Protein AF-A0A8S2SE72-F1 (afdb_monomer_lite)

Sequence (78 aa):
NGYVYQKAYLEFFTSAENIPALRSVLKTFPGVNYHFVNKSGEVNETNTDDEQPIAVTWGVFAGKEIVQPTVVDPVSFM

pLDDT: mean 84.78, std 10.45, range [58.0, 95.31]

Organism: NCBI:txid392030

InterPro domains:
  IPR053806 MTHFR, SAM-binding regulatory domain [PF21895] (1-78)

Secondary structure (DSSP, 8-state):
-EEEEE---------GGGHHHHHHHHTT-TT---EEE-TTSS-EEESS-TT-PEEEEEEEETTS--EEEEEE-TTTT-

Foldseek 3Di:
DWDKAFDDDDDDDDDPVCVVVVVVVVVVPPVDWDFDADPVRPGTDTPDDLADWAQGMWIDDPPDDIGRPDTHHNVVVD

Structure (mmCIF, N/CA/C/O backbone):
data_AF-A0A8S2SE72-F1
#
_entry.id   AF-A0A8S2SE72-F1
#
loop_
_atom_site.group_PDB
_atom_site.id
_atom_site.type_symbol
_atom_site.label_atom_id
_atom_site.label_alt_id
_atom_site.label_comp_id
_atom_site.label_asym_id
_atom_site.label_entity_id
_atom_site.label_seq_id
_atom_site.pdbx_PDB_ins_code
_atom_site.Cartn_x
_atom_site.Cartn_y
_atom_site.Cartn_z
_atom_site.occupancy
_atom_site.B_iso_or_equiv
_atom_site.auth_seq_id
_atom_site.auth_comp_id
_atom_site.auth_asym_id
_atom_site.auth_atom_id
_atom_site.pdbx_PDB_model_num
ATOM 1 N N . ASN A 1 1 ? -10.032 -4.029 25.592 1.00 73.06 1 ASN A N 1
ATOM 2 C CA . ASN A 1 1 ? -11.233 -4.441 24.831 1.00 73.06 1 ASN A CA 1
ATOM 3 C C . ASN A 1 1 ? -11.459 -3.479 23.679 1.00 73.06 1 ASN A C 1
ATOM 5 O O . ASN A 1 1 ? -11.861 -2.346 23.910 1.00 73.06 1 ASN A O 1
ATOM 9 N N . GLY A 1 2 ? -11.121 -3.901 22.466 1.00 90.19 2 GLY A N 1
ATOM 10 C CA . GLY A 1 2 ? -11.265 -3.136 21.227 1.00 90.19 2 GLY A CA 1
ATOM 11 C C . GLY A 1 2 ? -10.960 -4.037 20.035 1.00 90.19 2 GLY A C 1
ATOM 12 O O . GLY A 1 2 ? -10.697 -5.225 20.230 1.00 90.19 2 GLY A O 1
ATOM 13 N N . TYR A 1 3 ? -10.992 -3.474 18.834 1.00 93.25 3 TYR A N 1
ATOM 14 C CA . TYR A 1 3 ? -10.802 -4.211 17.586 1.00 93.25 3 TYR A CA 1
ATOM 15 C C . TYR A 1 3 ? -9.612 -3.651 16.814 1.00 93.25 3 TYR A C 1
ATOM 17 O O . TYR A 1 3 ? -9.409 -2.436 16.780 1.00 93.25 3 TYR A O 1
ATOM 25 N N . VAL A 1 4 ? -8.843 -4.544 16.198 1.00 91.25 4 VAL A N 1
ATOM 26 C CA . VAL A 1 4 ? -7.703 -4.212 15.340 1.00 91.25 4 VAL A CA 1
ATOM 27 C C . VAL A 1 4 ? -8.022 -4.674 13.927 1.00 91.25 4 VAL A C 1
ATOM 29 O O . VAL A 1 4 ? -8.580 -5.754 13.738 1.00 91.25 4 VAL A O 1
ATOM 32 N N . TYR A 1 5 ? -7.661 -3.849 12.954 1.00 90.75 5 TYR A N 1
ATOM 33 C CA . TYR A 1 5 ? -7.886 -4.084 11.538 1.00 90.75 5 TYR A CA 1
ATOM 34 C C . TYR A 1 5 ? -6.575 -3.905 10.782 1.00 90.75 5 TYR A C 1
ATOM 36 O O . TYR A 1 5 ? -5.774 -3.028 11.113 1.00 90.75 5 TYR A O 1
ATOM 44 N N . GLN A 1 6 ? -6.378 -4.728 9.757 1.00 88.50 6 GLN A N 1
ATOM 45 C CA . GLN A 1 6 ? -5.212 -4.663 8.892 1.00 88.50 6 GLN A CA 1
ATOM 46 C C . GLN A 1 6 ? -5.611 -4.962 7.444 1.00 88.50 6 GLN A C 1
ATOM 48 O O . GLN A 1 6 ? -6.393 -5.880 7.186 1.00 88.50 6 GLN A O 1
ATOM 53 N N . LYS A 1 7 ? -5.067 -4.196 6.497 1.00 88.44 7 LYS A N 1
ATOM 54 C CA . LYS A 1 7 ? -5.103 -4.514 5.066 1.00 88.44 7 LYS A CA 1
ATOM 55 C C . LYS A 1 7 ? -3.944 -5.447 4.729 1.00 88.44 7 LYS A C 1
ATOM 57 O O . LYS A 1 7 ? -2.838 -5.265 5.230 1.00 88.44 7 LYS A O 1
ATOM 62 N N . ALA A 1 8 ? -4.188 -6.426 3.862 1.00 90.06 8 ALA A N 1
ATOM 63 C CA . ALA A 1 8 ? -3.114 -7.260 3.336 1.00 90.06 8 ALA A CA 1
ATOM 64 C C . ALA A 1 8 ? -2.098 -6.388 2.576 1.00 90.06 8 ALA A C 1
ATOM 66 O O . ALA A 1 8 ? -2.492 -5.528 1.788 1.00 90.06 8 ALA A O 1
ATOM 67 N N . TYR A 1 9 ? -0.810 -6.620 2.823 1.00 89.56 9 TYR A N 1
ATOM 68 C CA . TYR A 1 9 ? 0.306 -5.891 2.223 1.00 89.56 9 TYR A CA 1
ATOM 69 C C . TYR A 1 9 ? 1.334 -6.887 1.684 1.00 89.56 9 TYR A C 1
ATOM 71 O O . TYR A 1 9 ? 1.614 -7.897 2.333 1.00 89.56 9 TYR A O 1
ATOM 79 N N . LEU A 1 10 ? 1.872 -6.607 0.498 1.00 92.12 10 LEU A N 1
ATOM 80 C CA . LEU A 1 10 ? 2.896 -7.414 -0.154 1.00 92.12 10 LEU A CA 1
ATOM 81 C C . LEU A 1 10 ? 3.923 -6.489 -0.806 1.00 92.12 10 LEU A C 1
ATOM 83 O O . LEU A 1 10 ? 3.563 -5.644 -1.619 1.00 92.12 10 LEU A O 1
ATOM 87 N N . GLU A 1 11 ? 5.193 -6.716 -0.494 1.00 93.12 11 GLU A N 1
ATOM 88 C CA . GLU A 1 11 ? 6.332 -5.985 -1.045 1.00 93.12 11 GLU A CA 1
ATOM 89 C C . GLU A 1 11 ? 7.392 -6.990 -1.492 1.00 93.12 11 GLU A C 1
ATOM 91 O O . GLU A 1 11 ? 7.696 -7.944 -0.770 1.00 93.12 11 GLU A O 1
ATOM 96 N N . PHE A 1 12 ? 7.905 -6.830 -2.712 1.00 94.25 12 PHE A N 1
ATOM 97 C CA . PHE A 1 12 ? 8.843 -7.781 -3.301 1.00 94.25 12 PHE A CA 1
ATOM 98 C C . PHE A 1 12 ? 9.628 -7.175 -4.468 1.00 94.25 12 PHE A C 1
ATOM 100 O O . PHE A 1 12 ? 9.174 -6.248 -5.135 1.00 94.25 12 PHE A O 1
ATOM 107 N N . PHE A 1 13 ? 10.785 -7.771 -4.762 1.00 95.19 13 PHE A N 1
ATOM 108 C CA . PHE A 1 13 ? 11.550 -7.492 -5.975 1.00 95.19 13 PHE A CA 1
ATOM 109 C C . PHE A 1 13 ? 11.166 -8.453 -7.101 1.00 95.19 13 PHE A C 1
ATOM 111 O O . PHE A 1 13 ? 10.910 -9.636 -6.869 1.00 95.19 13 PHE A O 1
ATOM 118 N N . THR A 1 14 ? 11.175 -7.966 -8.341 1.00 94.88 14 THR A N 1
ATOM 119 C CA . THR A 1 14 ? 10.921 -8.788 -9.529 1.00 94.88 14 THR A CA 1
ATOM 120 C C . THR A 1 14 ? 11.686 -8.275 -10.748 1.00 94.88 14 THR A C 1
ATOM 122 O O . THR A 1 14 ? 12.174 -7.146 -10.751 1.00 94.88 14 THR A O 1
ATOM 125 N N . SER A 1 15 ? 11.809 -9.109 -11.784 1.00 94.75 15 SER A N 1
ATOM 126 C CA . SER A 1 15 ? 12.391 -8.706 -13.072 1.00 94.75 15 SER A CA 1
ATOM 127 C C . SER A 1 15 ? 11.510 -7.661 -13.764 1.00 94.75 15 SER A C 1
ATOM 129 O O . SER A 1 15 ? 10.282 -7.759 -13.722 1.00 94.75 15 SER A O 1
ATOM 131 N N . ALA A 1 16 ? 12.129 -6.712 -14.472 1.00 91.81 16 ALA A N 1
ATOM 132 C CA . ALA A 1 16 ? 11.423 -5.708 -15.273 1.00 91.81 16 ALA A CA 1
ATOM 133 C C . ALA A 1 16 ? 10.479 -6.338 -16.317 1.00 91.81 16 ALA A C 1
ATOM 135 O O . ALA A 1 16 ? 9.431 -5.776 -16.630 1.00 91.81 16 ALA A O 1
ATOM 136 N N . GLU A 1 17 ? 10.804 -7.541 -16.798 1.00 95.00 17 GLU A N 1
ATOM 137 C CA . GLU A 1 17 ? 9.994 -8.307 -17.755 1.00 95.00 17 GLU A CA 1
ATOM 138 C C . GLU A 1 17 ? 8.608 -8.690 -17.209 1.00 95.00 17 GLU A C 1
ATOM 140 O O . GLU A 1 17 ? 7.674 -8.892 -17.983 1.00 95.00 17 GLU A O 1
ATOM 145 N N . ASN A 1 18 ? 8.444 -8.750 -15.882 1.00 94.69 18 ASN A N 1
ATOM 146 C CA . ASN A 1 18 ? 7.172 -9.104 -15.248 1.00 94.69 18 ASN A CA 1
ATOM 147 C C . ASN A 1 18 ? 6.219 -7.908 -15.103 1.00 94.69 18 ASN A C 1
ATOM 149 O O . ASN A 1 18 ? 5.015 -8.109 -14.930 1.00 94.69 18 ASN A O 1
ATOM 153 N N . ILE A 1 19 ? 6.721 -6.669 -15.185 1.00 92.25 19 ILE A N 1
ATOM 154 C CA . ILE A 1 19 ? 5.917 -5.454 -14.974 1.00 92.25 19 ILE A CA 1
ATOM 155 C C . ILE A 1 19 ? 4.744 -5.353 -15.966 1.00 92.25 19 ILE A C 1
ATOM 157 O O . ILE A 1 19 ? 3.623 -5.099 -15.518 1.00 92.25 19 ILE A O 1
ATOM 161 N N . PRO A 1 20 ? 4.912 -5.605 -17.282 1.00 93.62 20 PRO A N 1
ATOM 162 C CA . PRO A 1 20 ? 3.794 -5.564 -18.225 1.00 93.62 20 PRO A CA 1
ATOM 163 C C . PRO A 1 20 ? 2.680 -6.561 -17.880 1.00 93.62 20 PRO A C 1
ATOM 165 O O . PRO A 1 20 ? 1.497 -6.218 -17.957 1.00 93.62 20 PRO A O 1
ATOM 168 N N . ALA A 1 21 ? 3.049 -7.774 -17.454 1.00 95.31 21 ALA A N 1
ATOM 169 C CA . ALA A 1 21 ? 2.095 -8.800 -17.044 1.00 95.31 21 ALA A CA 1
ATOM 170 C C . ALA A 1 21 ? 1.352 -8.386 -15.765 1.00 95.31 21 ALA A C 1
ATOM 172 O O . ALA A 1 21 ? 0.119 -8.405 -15.739 1.00 95.31 21 ALA A O 1
ATOM 173 N N . LEU A 1 22 ? 2.083 -7.928 -14.742 1.00 93.88 22 LEU A N 1
ATOM 174 C CA . LEU A 1 22 ? 1.502 -7.422 -13.494 1.00 93.88 22 LEU A CA 1
ATOM 175 C C . LEU A 1 22 ? 0.544 -6.256 -13.754 1.00 93.88 22 LEU A C 1
ATOM 177 O O . LEU A 1 22 ? -0.570 -6.259 -13.239 1.00 93.88 22 LEU A O 1
ATOM 181 N N . ARG A 1 23 ? 0.918 -5.307 -14.618 1.00 90.62 23 ARG A N 1
ATOM 182 C CA . ARG A 1 23 ? 0.067 -4.171 -14.999 1.00 90.62 23 ARG A CA 1
ATOM 183 C C . ARG A 1 23 ? -1.243 -4.627 -15.641 1.00 90.62 23 ARG A C 1
ATOM 185 O O . ARG A 1 23 ? -2.299 -4.076 -15.335 1.00 90.62 23 ARG A O 1
ATOM 192 N N . SER A 1 24 ? -1.189 -5.612 -16.538 1.00 93.81 24 SER A N 1
ATOM 193 C CA . SER A 1 24 ? -2.394 -6.147 -17.181 1.00 93.81 24 SER A CA 1
ATOM 194 C C . SER A 1 24 ? -3.328 -6.806 -16.170 1.00 93.81 24 SER A C 1
ATOM 196 O O . SER A 1 24 ? -4.540 -6.624 -16.255 1.00 93.81 24 SER A O 1
ATOM 198 N N . VAL A 1 25 ? -2.768 -7.551 -15.218 1.00 95.19 25 VAL A N 1
ATOM 199 C CA . VAL A 1 25 ? -3.543 -8.239 -14.182 1.00 95.19 25 VAL A CA 1
ATOM 200 C C . VAL A 1 25 ? -4.128 -7.230 -13.195 1.00 95.19 25 VAL A C 1
ATOM 202 O O . VAL A 1 25 ? -5.325 -7.244 -12.951 1.00 95.19 25 VAL A O 1
ATOM 205 N N . LEU A 1 26 ? -3.340 -6.295 -12.666 1.00 93.62 26 LEU A N 1
ATOM 206 C CA . LEU A 1 26 ? -3.798 -5.360 -11.629 1.00 93.62 26 LEU A CA 1
ATOM 207 C C . LEU A 1 26 ? -4.914 -4.423 -12.102 1.00 93.62 26 LEU A C 1
ATOM 209 O O . LEU A 1 26 ? -5.782 -4.064 -11.309 1.00 93.62 26 LEU A O 1
ATOM 213 N N . LYS A 1 27 ? -4.981 -4.110 -13.402 1.00 89.88 27 LYS A N 1
ATOM 214 C CA . LYS A 1 27 ? -6.120 -3.381 -13.988 1.00 89.88 27 LYS A CA 1
ATOM 215 C C . LYS A 1 27 ? -7.462 -4.097 -13.808 1.00 89.88 27 LYS A C 1
ATOM 217 O O . LYS A 1 27 ? -8.495 -3.434 -13.811 1.00 89.88 27 LYS A O 1
ATOM 222 N N . THR A 1 28 ? -7.470 -5.421 -13.642 1.00 94.44 28 THR A N 1
ATOM 223 C CA . THR A 1 28 ? -8.696 -6.190 -13.378 1.00 94.44 28 THR A CA 1
ATOM 224 C C . THR A 1 28 ? -9.032 -6.296 -11.886 1.00 94.44 28 THR A C 1
ATOM 226 O O . THR A 1 28 ? -10.052 -6.890 -11.545 1.00 94.44 28 THR A O 1
ATOM 229 N N . PHE A 1 29 ? -8.215 -5.720 -10.993 1.00 92.31 29 PHE A N 1
ATOM 230 C CA . PHE A 1 29 ? -8.400 -5.751 -9.537 1.00 92.31 29 PHE A CA 1
ATOM 231 C C . PHE A 1 29 ? -8.496 -4.330 -8.949 1.00 92.31 29 PHE A C 1
ATOM 233 O O . PHE A 1 29 ? -7.559 -3.865 -8.303 1.00 92.31 29 PHE A O 1
ATOM 240 N N . PRO A 1 30 ? -9.643 -3.638 -9.094 1.00 87.25 30 PRO A N 1
ATOM 241 C CA . PRO A 1 30 ? -9.800 -2.247 -8.648 1.00 87.25 30 PRO A CA 1
ATOM 242 C C . PRO A 1 30 ? -9.694 -2.049 -7.125 1.00 87.25 30 PRO A C 1
ATOM 244 O O . PRO A 1 30 ? -9.575 -0.923 -6.662 1.00 87.25 30 PRO A O 1
ATOM 247 N N . GLY A 1 31 ? -9.748 -3.126 -6.332 1.00 89.38 31 GLY A N 1
ATOM 248 C CA . GLY A 1 31 ? -9.551 -3.079 -4.879 1.00 89.38 31 GLY A CA 1
ATOM 249 C C . GLY A 1 31 ? -8.086 -3.125 -4.431 1.00 89.38 31 GLY A C 1
ATOM 250 O O . GLY A 1 31 ? -7.834 -3.133 -3.227 1.00 89.38 31 GLY A O 1
ATOM 251 N N . VAL A 1 32 ? -7.133 -3.206 -5.365 1.00 91.31 32 VAL A N 1
ATOM 252 C CA . VAL A 1 32 ? -5.698 -3.308 -5.074 1.00 91.31 32 VAL A CA 1
ATOM 253 C C . VAL A 1 32 ? -5.007 -1.995 -5.417 1.00 91.31 32 VAL A C 1
ATOM 255 O O . VAL A 1 32 ? -5.103 -1.505 -6.540 1.00 91.31 32 VAL A O 1
ATOM 258 N N . ASN A 1 33 ? -4.263 -1.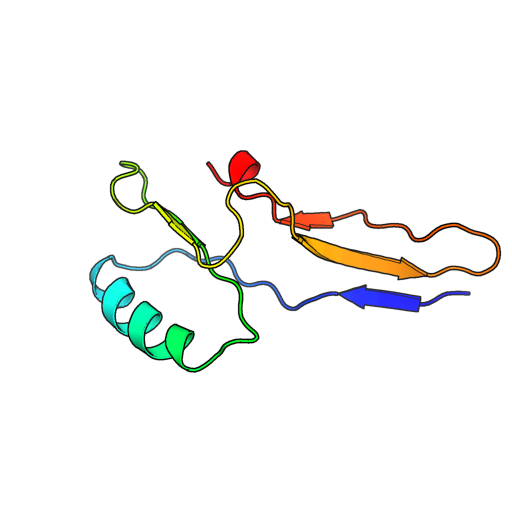464 -4.450 1.00 90.00 33 ASN A N 1
ATOM 259 C CA . ASN A 1 33 ? -3.324 -0.374 -4.678 1.00 90.00 33 ASN A CA 1
ATOM 260 C C . ASN A 1 33 ? -1.937 -0.957 -4.963 1.00 90.00 33 ASN A C 1
ATOM 262 O O . ASN A 1 33 ? -1.541 -1.924 -4.308 1.00 90.00 33 ASN A O 1
ATOM 266 N N . TYR A 1 34 ? -1.221 -0.394 -5.932 1.00 90.88 34 TYR A N 1
ATOM 267 C CA . TYR A 1 34 ? 0.118 -0.830 -6.316 1.00 90.88 34 TYR A CA 1
ATOM 268 C C . TYR A 1 34 ? 1.027 0.367 -6.578 1.00 90.88 34 TYR A C 1
ATOM 270 O O . TYR A 1 34 ? 0.572 1.395 -7.067 1.00 90.88 34 TYR A O 1
ATOM 278 N N . HIS A 1 35 ? 2.321 0.181 -6.328 1.00 90.38 35 HIS A N 1
ATOM 279 C CA . HIS A 1 35 ? 3.375 1.132 -6.667 1.00 90.38 35 HIS A CA 1
ATOM 280 C C . HIS A 1 35 ? 4.590 0.349 -7.166 1.00 90.38 35 HIS A C 1
ATOM 282 O O . HIS A 1 35 ? 5.068 -0.568 -6.497 1.00 90.38 35 HIS A O 1
ATOM 288 N N . PHE A 1 36 ? 5.051 0.664 -8.373 1.00 90.88 36 PHE A N 1
ATOM 289 C CA . PHE A 1 36 ? 6.263 0.110 -8.962 1.00 90.88 36 PHE A CA 1
ATOM 290 C C . PHE A 1 36 ? 7.358 1.165 -8.970 1.00 90.88 36 PHE A C 1
ATOM 292 O O . PHE A 1 36 ? 7.161 2.246 -9.525 1.00 90.88 36 PHE A O 1
ATOM 299 N N . VAL A 1 37 ? 8.523 0.810 -8.431 1.00 90.94 37 VAL A N 1
ATOM 300 C CA . VAL A 1 37 ? 9.716 1.654 -8.449 1.00 90.94 37 VAL A CA 1
ATOM 301 C C . VAL A 1 37 ? 10.939 0.853 -8.888 1.00 90.94 37 VAL A C 1
ATOM 303 O O . VAL A 1 37 ? 11.078 -0.328 -8.558 1.00 90.94 37 VAL A O 1
ATOM 306 N N . ASN A 1 38 ? 11.840 1.480 -9.641 1.00 90.31 38 ASN A N 1
ATOM 307 C CA . ASN A 1 38 ? 13.176 0.948 -9.891 1.00 90.31 38 ASN A CA 1
ATOM 308 C C . ASN A 1 38 ? 14.262 1.905 -9.376 1.00 90.31 38 ASN A C 1
ATOM 310 O O . ASN A 1 38 ? 14.025 3.081 -9.124 1.00 90.31 38 ASN A O 1
ATOM 314 N N . LYS A 1 39 ? 15.493 1.399 -9.247 1.00 87.44 39 LYS A N 1
ATOM 315 C CA . LYS A 1 39 ? 16.622 2.175 -8.708 1.00 87.44 39 LYS A CA 1
ATOM 316 C C . LYS A 1 39 ? 16.943 3.439 -9.521 1.00 87.44 39 LYS A C 1
ATOM 318 O O . LYS A 1 39 ? 17.453 4.398 -8.955 1.00 87.44 39 LYS A O 1
ATOM 323 N N . SER A 1 40 ? 16.724 3.422 -10.838 1.00 87.81 40 SER A N 1
ATOM 324 C CA . SER A 1 40 ? 16.987 4.577 -11.706 1.00 87.81 40 SER A CA 1
ATOM 325 C C .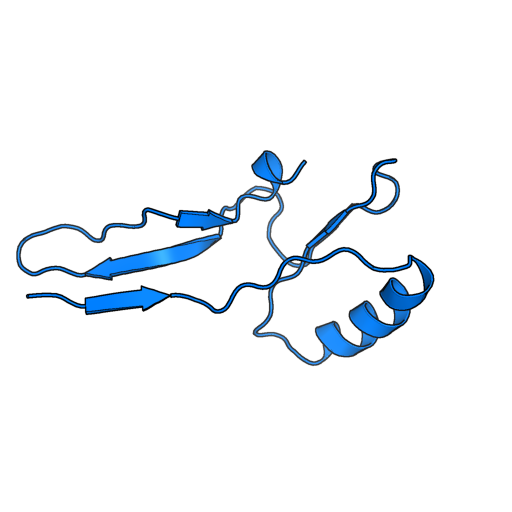 SER A 1 40 ? 15.903 5.654 -11.620 1.00 87.81 40 SER A C 1
ATOM 327 O O . SER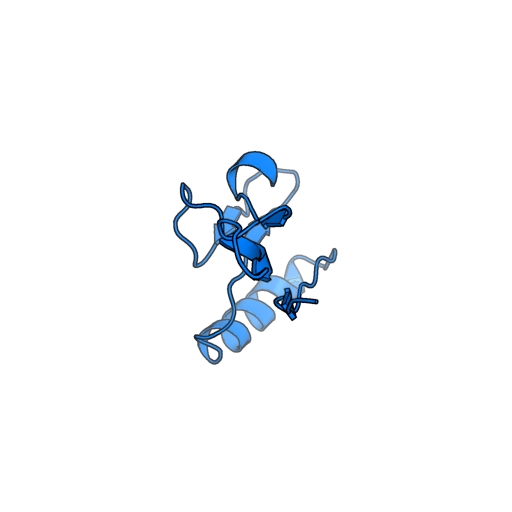 A 1 40 ? 16.149 6.773 -12.058 1.00 87.81 40 SER A O 1
ATOM 329 N N . GLY A 1 41 ? 14.724 5.333 -11.074 1.00 80.81 41 GLY A N 1
ATOM 330 C CA . GLY A 1 41 ? 13.538 6.190 -11.102 1.00 80.81 41 GLY A CA 1
ATOM 331 C C . GLY A 1 41 ? 12.830 6.233 -12.463 1.00 80.81 41 GLY A C 1
ATOM 332 O O . GLY A 1 41 ? 11.851 6.954 -12.613 1.00 80.81 41 GLY A O 1
ATOM 333 N N . GLU A 1 42 ? 13.296 5.469 -13.458 1.00 84.50 42 GLU A N 1
ATOM 334 C CA . GLU A 1 42 ? 12.662 5.379 -14.786 1.00 84.50 42 GLU A CA 1
ATOM 335 C C . GLU A 1 42 ? 11.305 4.673 -14.727 1.00 84.50 42 GLU A C 1
ATOM 337 O O . GLU A 1 42 ? 10.419 4.947 -15.533 1.00 84.50 42 GLU A O 1
ATOM 342 N N . VAL A 1 43 ? 11.151 3.758 -13.770 1.00 82.62 43 VAL A N 1
ATOM 343 C CA . VAL A 1 43 ? 9.862 3.179 -13.409 1.00 82.62 43 VAL A CA 1
ATOM 344 C C . VAL A 1 43 ? 9.473 3.804 -12.082 1.00 82.62 43 VAL A C 1
ATOM 346 O O . VAL A 1 43 ? 10.101 3.514 -11.068 1.00 82.62 43 VAL A O 1
ATOM 349 N N . ASN A 1 44 ? 8.460 4.665 -12.118 1.00 83.94 44 ASN A N 1
ATOM 350 C CA . ASN A 1 44 ? 7.773 5.199 -10.950 1.00 83.94 44 ASN A CA 1
ATOM 351 C C . ASN A 1 44 ? 6.285 5.314 -11.301 1.00 83.94 44 ASN A C 1
ATOM 353 O O . ASN A 1 44 ? 5.844 6.304 -11.882 1.00 83.94 44 ASN A O 1
ATOM 357 N N . GLU A 1 45 ? 5.539 4.238 -11.063 1.00 87.06 45 GLU A N 1
ATOM 358 C CA . GLU A 1 45 ? 4.131 4.134 -11.450 1.00 87.06 45 GLU A CA 1
ATOM 359 C C . GLU A 1 45 ? 3.287 3.660 -10.270 1.00 87.06 45 GLU A C 1
ATOM 361 O O . GLU A 1 45 ? 3.516 2.570 -9.744 1.00 87.06 45 GLU A O 1
ATOM 366 N N . THR A 1 46 ? 2.262 4.426 -9.911 1.00 87.50 46 THR A N 1
ATOM 367 C CA . THR A 1 46 ? 1.264 4.051 -8.903 1.00 87.50 46 THR A CA 1
ATOM 368 C C . THR A 1 46 ? -0.156 4.237 -9.443 1.00 87.50 46 THR A C 1
ATOM 370 O O . THR A 1 46 ? -0.372 4.933 -10.438 1.00 87.50 46 THR A O 1
ATOM 373 N N . ASN A 1 47 ? -1.133 3.567 -8.831 1.00 87.06 47 ASN A N 1
ATOM 374 C CA . ASN A 1 47 ? -2.559 3.848 -9.040 1.00 87.06 47 ASN A CA 1
ATOM 375 C C . ASN A 1 47 ? -3.200 4.632 -7.885 1.00 87.06 47 ASN A C 1
ATOM 377 O O . ASN A 1 47 ? -4.421 4.807 -7.876 1.00 87.06 47 ASN A O 1
ATOM 381 N N . THR A 1 48 ? -2.400 5.069 -6.915 1.00 78.50 48 THR A N 1
ATOM 382 C CA . THR A 1 48 ? -2.832 5.895 -5.787 1.00 78.50 48 THR A CA 1
ATOM 383 C C . THR A 1 48 ? -2.539 7.363 -6.056 1.00 78.50 48 THR A C 1
ATOM 385 O O . THR A 1 48 ? -1.784 7.697 -6.961 1.00 78.50 48 THR A O 1
ATOM 388 N N . ASP A 1 49 ? -3.139 8.241 -5.259 1.00 71.31 49 ASP A N 1
ATOM 389 C CA . ASP A 1 49 ? -2.706 9.635 -5.195 1.00 71.31 49 ASP A CA 1
ATOM 390 C C . ASP A 1 49 ? -1.243 9.670 -4.709 1.00 71.31 49 ASP A C 1
ATOM 392 O O . ASP A 1 49 ? -0.906 8.989 -3.734 1.00 71.31 49 ASP A O 1
ATOM 396 N N . ASP A 1 50 ? -0.385 10.406 -5.415 1.00 61.00 50 ASP A N 1
ATOM 397 C CA . ASP A 1 50 ? 1.049 10.515 -5.125 1.00 61.00 50 ASP A CA 1
ATOM 398 C C . ASP A 1 50 ? 1.314 11.212 -3.777 1.00 61.00 50 ASP A C 1
ATOM 400 O O . ASP A 1 50 ? 2.396 11.072 -3.208 1.00 61.00 50 ASP A O 1
ATOM 404 N N . GLU A 1 51 ? 0.327 11.938 -3.241 1.00 58.00 51 GLU A N 1
ATOM 405 C CA . GLU A 1 51 ? 0.477 12.762 -2.037 1.00 58.00 51 GLU A CA 1
ATOM 406 C C . GLU A 1 51 ? -0.299 12.231 -0.818 1.00 58.00 51 GLU A C 1
ATOM 408 O O . GLU A 1 51 ? -0.188 12.798 0.274 1.00 58.00 51 GLU A O 1
ATOM 413 N N . GLN A 1 52 ? -1.090 11.155 -0.959 1.00 66.88 52 GLN A N 1
ATOM 414 C CA . GLN A 1 52 ? -1.941 10.663 0.134 1.00 66.88 52 GLN A CA 1
ATOM 415 C C . GLN A 1 52 ? -1.489 9.314 0.708 1.00 66.88 52 GLN A C 1
ATOM 417 O O . GLN A 1 52 ? -1.561 8.287 0.027 1.00 66.88 52 GLN A O 1
ATOM 422 N N . PRO A 1 53 ? -1.126 9.264 2.003 1.00 69.25 53 PRO A N 1
ATOM 423 C CA . PRO A 1 53 ? -0.771 8.018 2.659 1.00 69.25 53 PRO A CA 1
ATOM 424 C C . PRO A 1 53 ? -2.000 7.135 2.902 1.00 69.25 53 PRO A C 1
ATOM 426 O O . PRO A 1 53 ? -3.069 7.592 3.317 1.00 69.25 53 PRO A O 1
ATOM 429 N N . ILE A 1 54 ? -1.834 5.826 2.720 1.00 75.31 54 ILE A N 1
ATOM 430 C CA . ILE A 1 54 ? -2.884 4.832 2.952 1.00 75.31 54 ILE A CA 1
ATOM 431 C C . ILE A 1 54 ? -2.653 4.156 4.298 1.00 75.31 54 ILE A C 1
ATOM 433 O O . ILE A 1 54 ? -1.695 3.407 4.471 1.00 75.31 54 ILE A O 1
ATOM 437 N N . ALA A 1 55 ? -3.581 4.329 5.241 1.00 77.94 55 ALA A N 1
ATOM 438 C CA . ALA A 1 55 ? -3.581 3.544 6.473 1.00 77.94 55 ALA A CA 1
ATOM 439 C C . ALA A 1 55 ? -3.773 2.048 6.165 1.00 77.94 55 ALA A C 1
ATOM 441 O O . ALA A 1 55 ? -4.771 1.636 5.554 1.00 77.94 55 ALA A O 1
ATOM 442 N N . VAL A 1 56 ? -2.810 1.236 6.606 1.00 81.75 56 VAL A N 1
ATOM 443 C CA . VAL A 1 56 ? -2.823 -0.226 6.440 1.00 81.75 56 VAL A CA 1
ATOM 444 C C . VAL A 1 56 ? -3.131 -0.961 7.734 1.00 81.75 56 VAL A C 1
ATOM 446 O O . VAL A 1 56 ? -3.632 -2.078 7.669 1.00 81.75 56 VAL A O 1
ATOM 449 N N . THR A 1 57 ? -2.932 -0.324 8.889 1.00 83.19 57 THR A N 1
ATOM 450 C CA . THR A 1 57 ? -3.282 -0.881 10.200 1.00 83.19 57 THR A CA 1
ATOM 451 C C . THR A 1 57 ? -3.953 0.192 11.045 1.00 83.19 57 THR A C 1
ATOM 453 O O . THR A 1 57 ? -3.415 1.292 11.179 1.00 83.19 57 THR A O 1
ATOM 456 N N . TRP A 1 58 ? -5.105 -0.119 11.643 1.00 91.19 58 TRP A N 1
ATOM 457 C CA . TRP A 1 58 ? -5.783 0.778 12.584 1.00 91.19 58 TRP A CA 1
ATOM 458 C C . TRP A 1 58 ? -6.510 0.015 13.693 1.00 91.19 58 TRP A C 1
ATOM 460 O O . TRP A 1 58 ? -6.846 -1.163 13.563 1.00 91.19 58 TRP A O 1
ATOM 470 N N . GLY A 1 59 ? -6.750 0.697 14.810 1.00 90.75 59 GLY A N 1
ATOM 471 C CA . GLY A 1 59 ? -7.435 0.153 15.975 1.00 90.75 59 GLY A CA 1
ATOM 472 C C . GLY A 1 59 ? -8.549 1.067 16.470 1.00 90.75 59 GLY A C 1
ATOM 473 O O . GLY A 1 59 ? -8.408 2.291 16.486 1.00 90.75 59 GLY A O 1
ATOM 474 N N . VAL A 1 60 ? -9.652 0.454 16.900 1.00 92.56 60 VAL A N 1
ATOM 475 C CA . VAL A 1 60 ? -10.825 1.133 17.467 1.00 92.56 60 VAL A CA 1
ATOM 476 C C . VAL A 1 60 ? -11.041 0.630 18.891 1.00 92.56 60 VAL A C 1
ATOM 478 O O . VAL A 1 60 ? -11.262 -0.565 19.118 1.00 92.56 60 VAL A O 1
ATOM 481 N N . PHE A 1 61 ? -10.980 1.541 19.862 1.00 92.56 61 PHE A N 1
ATOM 482 C CA . PHE A 1 61 ? -11.052 1.223 21.288 1.00 92.56 61 PHE A CA 1
ATOM 483 C C . PHE A 1 61 ? -12.087 2.112 21.981 1.00 92.56 61 PHE A C 1
ATOM 485 O O . PHE A 1 61 ? -12.166 3.306 21.714 1.00 92.56 61 PHE A O 1
ATOM 492 N N . ALA A 1 62 ? -12.881 1.536 22.887 1.00 91.31 62 ALA A N 1
ATOM 493 C CA . ALA A 1 62 ? -13.919 2.280 23.597 1.00 91.31 62 ALA A CA 1
ATOM 494 C C . ALA A 1 62 ? -13.324 3.447 24.406 1.00 91.31 62 ALA A C 1
ATOM 496 O O . ALA A 1 62 ? -12.339 3.271 25.126 1.00 91.31 62 ALA A O 1
ATOM 497 N N . GLY A 1 63 ? -13.937 4.629 24.290 1.00 90.44 63 GLY A N 1
ATOM 498 C CA . GLY A 1 63 ? -13.502 5.841 24.992 1.00 90.44 63 GLY A CA 1
ATOM 499 C C . GLY A 1 63 ? -12.192 6.447 24.475 1.00 90.44 63 GLY A C 1
ATOM 500 O O . GLY A 1 63 ? -11.589 7.248 25.184 1.00 90.44 63 GLY A O 1
ATOM 501 N N . LYS A 1 64 ? -11.731 6.058 23.278 1.00 86.69 64 LYS A N 1
ATOM 502 C CA . LYS A 1 64 ? -10.533 6.604 22.624 1.00 86.69 64 LYS A CA 1
ATOM 503 C C . LYS A 1 64 ? -10.825 6.946 21.164 1.00 86.69 64 LYS A C 1
ATOM 505 O O . LYS A 1 64 ? -11.688 6.330 20.542 1.00 86.69 64 LYS A O 1
ATOM 510 N N . GLU A 1 65 ? -10.077 7.899 20.622 1.00 90.62 65 GLU A N 1
ATOM 511 C CA . GLU A 1 65 ? -10.046 8.159 19.181 1.00 90.62 65 GLU A CA 1
ATOM 512 C C . GLU A 1 65 ? -9.421 6.977 18.417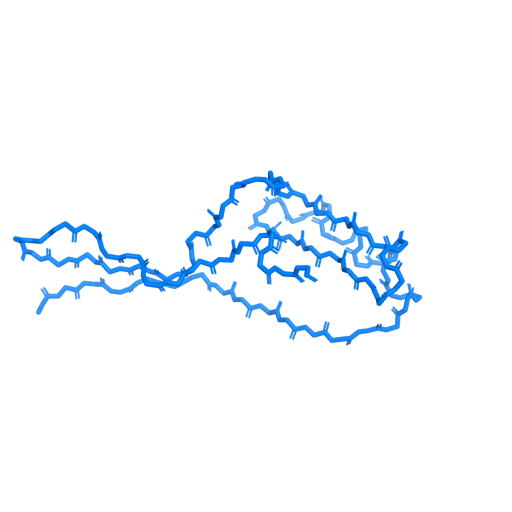 1.00 90.62 65 GLU A C 1
ATOM 514 O O . GLU A 1 65 ? -8.740 6.125 19.002 1.00 90.62 65 GLU A O 1
ATOM 519 N N . ILE A 1 66 ? -9.677 6.903 17.107 1.00 87.81 66 ILE A N 1
ATOM 520 C CA . ILE A 1 66 ? -9.114 5.861 16.237 1.00 87.81 66 ILE A CA 1
ATOM 521 C C . ILE A 1 66 ? -7.597 6.036 16.159 1.00 87.81 66 ILE A C 1
ATOM 523 O O . ILE A 1 66 ? -7.100 7.134 15.926 1.00 87.81 66 ILE A O 1
ATOM 527 N N . VAL A 1 67 ? -6.863 4.934 16.312 1.00 85.75 67 VAL A N 1
ATOM 528 C CA . VAL A 1 67 ? -5.397 4.932 16.254 1.00 85.75 67 VAL A CA 1
ATOM 529 C C . VAL A 1 67 ? -4.948 4.260 14.960 1.00 85.75 67 VAL A C 1
ATOM 531 O O . VAL A 1 67 ? -5.321 3.117 14.711 1.00 85.75 67 VAL A O 1
ATOM 534 N N . GLN A 1 68 ? -4.126 4.938 14.159 1.00 77.44 68 GLN A N 1
ATOM 535 C CA . GLN A 1 68 ? -3.594 4.445 12.880 1.00 77.44 68 GLN A CA 1
AT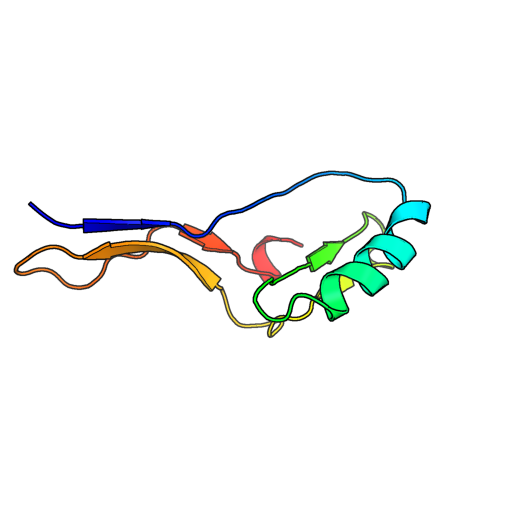OM 536 C C . GLN A 1 68 ? -2.053 4.456 12.881 1.00 77.44 68 GLN A C 1
ATOM 538 O O . GLN A 1 68 ? -1.439 5.424 12.443 1.00 77.44 68 GLN A O 1
ATOM 543 N N . PRO A 1 69 ? -1.393 3.420 13.429 1.00 73.94 69 PRO A N 1
ATOM 544 C CA . PRO A 1 69 ? 0.057 3.440 13.627 1.00 73.94 69 PRO A CA 1
ATOM 545 C C . PRO A 1 69 ? 0.876 3.135 12.365 1.00 73.94 69 PRO A C 1
ATOM 547 O O . PRO A 1 69 ? 2.081 3.369 12.372 1.00 73.94 69 PRO A O 1
ATOM 550 N N . THR A 1 70 ? 0.272 2.579 11.307 1.00 73.62 70 THR A N 1
ATOM 551 C CA . THR A 1 70 ? 1.002 2.177 10.094 1.00 73.62 70 THR A CA 1
ATOM 552 C C . THR A 1 70 ? 0.288 2.664 8.845 1.00 73.62 70 THR A C 1
ATOM 554 O O . THR A 1 70 ? -0.880 2.334 8.608 1.00 73.62 70 THR A O 1
ATOM 557 N N . VAL A 1 71 ? 1.027 3.414 8.035 1.00 75.19 71 VAL A N 1
ATOM 558 C CA . VAL A 1 71 ? 0.601 3.937 6.740 1.00 75.19 71 VAL A CA 1
ATOM 559 C C . VAL A 1 71 ? 1.592 3.505 5.661 1.00 75.19 71 VAL A C 1
ATOM 561 O O . VAL A 1 71 ? 2.768 3.300 5.951 1.00 75.19 71 VAL A O 1
ATOM 564 N N . VAL A 1 72 ? 1.109 3.361 4.433 1.00 67.25 72 VAL A N 1
ATOM 565 C CA . VAL A 1 72 ? 1.936 3.290 3.226 1.00 67.25 72 VAL A CA 1
ATOM 566 C C . VAL A 1 72 ? 1.935 4.686 2.625 1.00 67.25 72 VAL A C 1
ATOM 568 O O . VAL A 1 72 ? 0.876 5.179 2.245 1.00 67.25 72 VAL A O 1
ATOM 571 N N . ASP A 1 73 ? 3.096 5.326 2.607 1.00 70.00 73 ASP A N 1
ATOM 572 C CA . ASP A 1 73 ? 3.298 6.679 2.092 1.00 70.00 73 ASP A CA 1
ATOM 573 C C . ASP A 1 73 ? 4.185 6.615 0.836 1.00 70.00 73 ASP A C 1
ATOM 575 O O . ASP A 1 73 ? 5.340 6.197 0.960 1.00 70.00 73 ASP A O 1
ATOM 579 N N . PRO A 1 74 ? 3.679 7.012 -0.350 1.00 64.00 74 PRO A N 1
ATOM 580 C CA . PRO A 1 74 ? 4.456 7.018 -1.590 1.00 64.00 74 PRO A CA 1
ATOM 581 C C . PRO A 1 74 ? 5.728 7.874 -1.523 1.00 64.00 74 PRO A C 1
ATOM 583 O O . PRO A 1 74 ? 6.715 7.535 -2.174 1.00 64.00 74 PRO A O 1
ATOM 586 N N . VAL A 1 75 ? 5.742 8.945 -0.715 1.00 61.56 75 VAL A N 1
ATOM 587 C CA . VAL A 1 75 ? 6.921 9.815 -0.546 1.00 61.56 75 VAL A CA 1
ATOM 588 C C . VAL A 1 75 ? 7.994 9.122 0.288 1.00 61.56 75 VA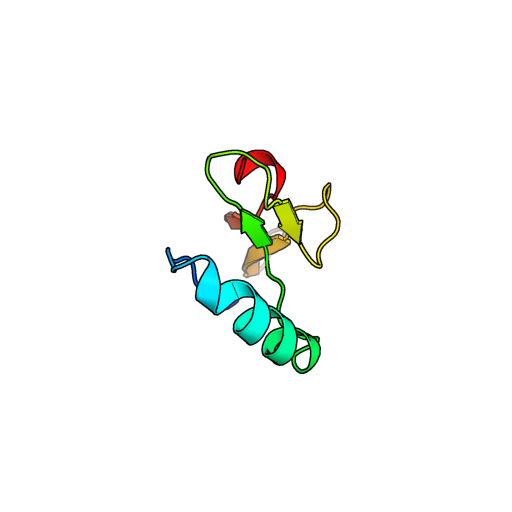L A C 1
ATOM 590 O O . VAL A 1 75 ? 9.172 9.203 -0.039 1.00 61.56 75 VAL A O 1
ATOM 593 N N . SER A 1 76 ? 7.593 8.398 1.334 1.00 62.25 76 SER A N 1
ATOM 594 C CA . SER A 1 76 ? 8.504 7.569 2.135 1.00 62.25 76 SER A CA 1
ATOM 595 C C . SER A 1 76 ? 9.004 6.320 1.390 1.00 62.25 76 SER A C 1
ATOM 597 O O . SER A 1 76 ? 9.937 5.668 1.856 1.00 62.25 76 SER A O 1
ATOM 599 N N . PHE A 1 77 ? 8.360 5.952 0.278 1.00 60.81 77 PHE A N 1
ATOM 600 C CA . PHE A 1 77 ? 8.713 4.792 -0.545 1.00 60.81 77 PHE A CA 1
ATOM 601 C C . PHE A 1 77 ? 9.846 5.085 -1.551 1.00 60.81 77 PHE A C 1
ATOM 603 O O . PHE A 1 77 ? 10.431 4.146 -2.095 1.00 60.81 77 PHE A O 1
ATOM 610 N N . MET A 1 78 ? 10.156 6.368 -1.785 1.00 58.16 78 MET A N 1
ATOM 611 C CA . MET A 1 78 ? 11.232 6.866 -2.660 1.00 58.16 78 MET A CA 1
ATOM 612 C C . MET A 1 78 ? 12.497 7.211 -1.869 1.00 58.16 78 MET A C 1
ATOM 614 O O . MET A 1 78 ? 13.600 6.973 -2.415 1.00 58.16 78 MET A O 1
#

Radius of gyration: 15.54 Å; chains: 1; bounding box: 31×22×43 Å